Protein AF-A0A7X7NNE5-F1 (afdb_monomer_lite)

Secondary structure (DSSP, 8-state):
-----EEEE--TT--HHHHHHHHTSTTEEEESS--TTSS-S-SEEEE--TT-EE-TTHHHHHHHH--SS--EEEEPP-GGGPPPPEEEEHHHHHHHHHH-TTTS-HHHHTEEEE-TGGGTEE----EEPTTS-EE--

Foldseek 3Di:
DDLQQAEDADEPPDDPVVVVVQVVDPSYHYDPDDDPDDPDPDQKDKDAFPQKDFDPCLVVLLVVPDDPLAAKEWEDQDPPRTGTMMMGRPVLVVVCVVCPVVRDDPNNNNYHYDHCVSSRIDGFDFDQDPVRDTDGD

pLDDT: mean 70.66, std 12.88, range [35.94, 89.25]

Structure (mmCIF, N/CA/C/O backbone):
data_AF-A0A7X7NNE5-F1
#
_entry.id   AF-A0A7X7NNE5-F1
#
loop_
_atom_site.group_PDB
_atom_site.id
_atom_site.type_symbol
_atom_site.label_atom_id
_atom_site.label_alt_id
_atom_site.label_comp_id
_atom_site.label_asym_id
_atom_site.label_entity_id
_atom_site.label_seq_id
_atom_site.pdbx_PDB_ins_code
_atom_site.Cartn_x
_atom_site.Cartn_y
_atom_site.Cartn_z
_atom_site.occupancy
_atom_site.B_iso_or_equiv
_atom_site.auth_seq_id
_atom_site.auth_comp_id
_atom_site.auth_asym_id
_atom_site.auth_atom_id
_atom_site.pdbx_PDB_model_num
ATOM 1 N N . VAL A 1 1 ? 11.385 21.985 3.154 1.00 35.94 1 VAL A N 1
ATOM 2 C CA . VAL A 1 1 ? 12.098 20.711 2.931 1.00 35.94 1 VAL A CA 1
ATOM 3 C C . VAL A 1 1 ? 11.612 19.774 4.012 1.00 35.94 1 VAL A C 1
ATOM 5 O O . VAL A 1 1 ? 11.837 20.067 5.175 1.00 35.94 1 VAL A O 1
ATOM 8 N N . THR A 1 2 ? 10.799 18.784 3.665 1.00 36.53 2 THR A N 1
ATOM 9 C CA . THR A 1 2 ? 10.314 17.783 4.619 1.00 36.53 2 THR A CA 1
ATOM 10 C C . THR A 1 2 ? 11.275 16.604 4.562 1.00 36.53 2 THR A C 1
ATOM 12 O O . THR A 1 2 ? 11.330 15.914 3.546 1.00 36.53 2 THR A O 1
ATOM 15 N N . ASP A 1 3 ? 12.055 16.421 5.629 1.00 42.78 3 ASP A N 1
ATOM 16 C CA . ASP A 1 3 ? 12.887 15.239 5.871 1.00 42.78 3 ASP A CA 1
ATOM 17 C C . ASP A 1 3 ? 11.972 14.038 6.128 1.00 42.78 3 ASP A C 1
ATOM 19 O O . ASP A 1 3 ? 11.655 13.692 7.265 1.00 42.78 3 ASP A O 1
ATOM 23 N N . LEU A 1 4 ? 11.450 13.451 5.053 1.00 50.44 4 LEU A N 1
ATOM 24 C CA . LEU A 1 4 ? 10.665 12.229 5.135 1.00 50.44 4 LEU A CA 1
ATOM 25 C C . LEU A 1 4 ? 11.627 11.041 5.079 1.00 50.44 4 LEU A C 1
ATOM 27 O O . LEU A 1 4 ? 12.089 10.677 4.000 1.00 50.44 4 LEU A O 1
ATOM 31 N N . ALA A 1 5 ? 11.927 10.460 6.240 1.00 54.59 5 ALA A N 1
ATOM 32 C CA . ALA A 1 5 ? 12.576 9.159 6.323 1.00 54.59 5 ALA A CA 1
ATOM 33 C C . ALA A 1 5 ? 11.540 8.061 6.031 1.00 54.59 5 ALA A C 1
ATOM 35 O O . ALA A 1 5 ? 10.451 8.050 6.613 1.00 54.59 5 ALA A O 1
ATOM 36 N N . VAL A 1 6 ? 11.862 7.160 5.106 1.00 60.41 6 VAL A N 1
ATOM 37 C CA . VAL A 1 6 ? 11.011 6.042 4.690 1.00 60.41 6 VAL A CA 1
ATOM 38 C C . VAL A 1 6 ? 11.640 4.754 5.200 1.00 60.41 6 VAL A C 1
ATOM 40 O O . VAL A 1 6 ? 12.733 4.384 4.791 1.00 60.41 6 VAL A O 1
ATOM 43 N N . THR A 1 7 ? 10.951 4.045 6.087 1.00 56.69 7 THR A N 1
ATOM 44 C CA . THR A 1 7 ? 11.412 2.740 6.573 1.00 56.69 7 THR A CA 1
ATOM 45 C C . THR A 1 7 ? 10.742 1.632 5.771 1.00 56.69 7 THR A C 1
ATOM 47 O O . THR A 1 7 ? 9.513 1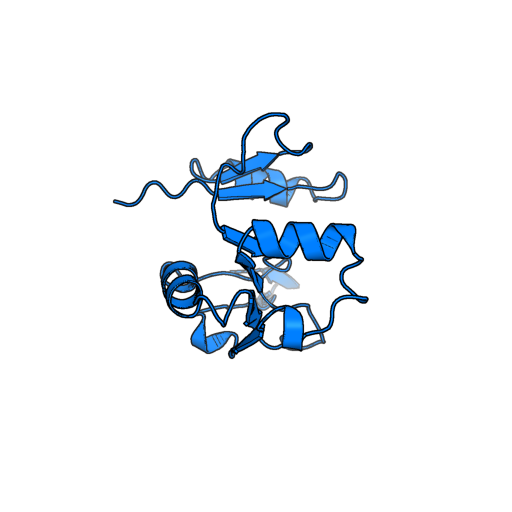.536 5.746 1.00 56.69 7 THR A O 1
ATOM 50 N N . VAL A 1 8 ? 11.539 0.781 5.130 1.00 62.00 8 VAL A N 1
ATOM 51 C CA . VAL A 1 8 ? 11.069 -0.374 4.361 1.00 62.00 8 VAL A CA 1
ATOM 52 C C . VAL A 1 8 ? 11.360 -1.641 5.161 1.00 62.00 8 VAL A C 1
ATOM 54 O O . VAL A 1 8 ? 12.514 -1.995 5.388 1.00 62.00 8 VAL A O 1
ATOM 57 N N . MET A 1 9 ? 10.301 -2.339 5.579 1.00 60.50 9 MET A N 1
ATOM 58 C CA . MET A 1 9 ? 10.417 -3.691 6.132 1.00 60.50 9 MET A CA 1
ATOM 59 C C . MET A 1 9 ? 10.728 -4.653 4.984 1.00 60.50 9 MET A C 1
ATOM 61 O O . MET A 1 9 ? 9.853 -4.938 4.163 1.00 60.50 9 MET A O 1
ATOM 65 N N . ALA A 1 10 ? 11.962 -5.142 4.914 1.00 60.69 10 ALA A N 1
ATOM 66 C CA . ALA A 1 10 ? 12.360 -6.133 3.925 1.00 60.69 10 ALA A CA 1
ATOM 67 C C . ALA A 1 10 ? 12.312 -7.531 4.549 1.00 60.69 10 ALA A C 1
ATOM 69 O O . ALA A 1 10 ? 12.984 -7.791 5.543 1.00 60.69 10 ALA A O 1
ATOM 70 N N . GLY A 1 11 ? 11.520 -8.429 3.958 1.00 59.12 11 GLY A N 1
ATOM 71 C CA . GLY A 1 11 ? 11.636 -9.860 4.240 1.00 59.12 11 GLY A CA 1
ATOM 72 C C . GLY A 1 11 ? 12.923 -10.432 3.641 1.00 59.12 11 GLY A C 1
ATOM 73 O O . GLY A 1 11 ? 13.510 -9.838 2.730 1.00 59.12 11 GLY A O 1
ATOM 74 N N . ASP A 1 12 ? 13.342 -11.606 4.116 1.00 59.28 12 ASP A N 1
ATOM 75 C CA . ASP A 1 12 ? 14.564 -12.271 3.639 1.00 59.28 12 ASP A CA 1
ATOM 76 C C . ASP A 1 12 ? 14.556 -12.534 2.121 1.00 59.28 12 ASP A C 1
ATOM 78 O O . ASP A 1 12 ? 15.608 -12.522 1.484 1.00 59.28 12 ASP A O 1
ATOM 82 N N . ASP A 1 13 ? 13.370 -12.622 1.517 1.00 65.62 13 ASP A N 1
ATOM 83 C CA . ASP A 1 13 ? 13.164 -12.916 0.096 1.00 65.62 13 ASP A CA 1
ATOM 84 C C . ASP A 1 13 ? 13.381 -11.717 -0.852 1.00 65.62 13 ASP A C 1
ATOM 86 O O . ASP A 1 13 ? 13.181 -11.841 -2.063 1.00 65.62 13 ASP A O 1
ATOM 90 N N . LEU A 1 14 ? 13.765 -10.535 -0.348 1.00 65.50 14 LEU A N 1
ATOM 91 C CA . LEU A 1 14 ? 13.967 -9.363 -1.208 1.00 65.50 14 LEU A CA 1
ATOM 92 C C . LEU A 1 14 ? 15.223 -9.533 -2.098 1.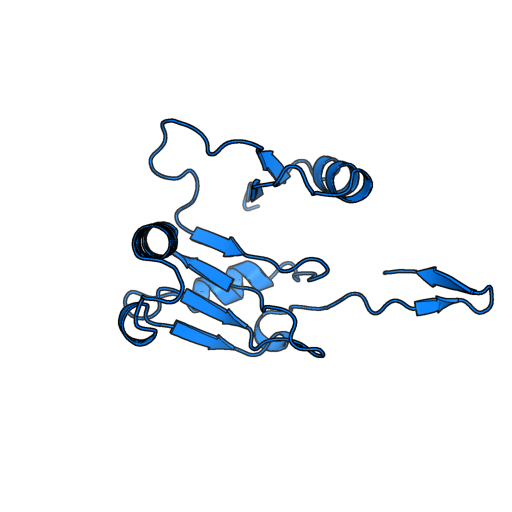00 65.50 14 LEU A C 1
ATOM 94 O O . LEU A 1 14 ? 16.322 -9.672 -1.544 1.00 65.50 14 LEU A O 1
ATOM 98 N N . PRO A 1 15 ? 15.114 -9.455 -3.444 1.00 73.69 15 PRO A N 1
ATOM 99 C CA . PRO A 1 15 ? 16.259 -9.586 -4.347 1.00 73.69 15 PRO A CA 1
ATOM 100 C C . PRO A 1 15 ? 17.362 -8.559 -4.067 1.00 73.69 15 PRO A C 1
ATOM 102 O O . PRO A 1 15 ? 17.073 -7.388 -3.821 1.00 73.69 15 PRO A O 1
ATOM 105 N N . GLN A 1 16 ? 18.630 -8.974 -4.179 1.00 74.38 16 GLN A N 1
ATOM 106 C CA . GLN A 1 16 ? 19.786 -8.124 -3.852 1.00 74.38 16 GLN A CA 1
ATOM 107 C C . GLN A 1 16 ? 19.793 -6.793 -4.619 1.00 74.38 16 GLN A C 1
ATOM 109 O O . GLN A 1 16 ? 19.997 -5.747 -4.017 1.00 74.38 16 GLN A O 1
ATOM 114 N N . TRP A 1 17 ? 19.474 -6.808 -5.917 1.00 74.81 17 TRP A N 1
ATOM 115 C CA . TRP A 1 17 ? 19.446 -5.591 -6.736 1.00 74.81 17 TRP A CA 1
ATOM 116 C C . TRP A 1 17 ? 18.452 -4.538 -6.215 1.00 74.81 17 TRP A C 1
ATOM 118 O O . TRP A 1 17 ? 18.690 -3.341 -6.350 1.00 74.81 17 TRP A O 1
ATOM 128 N N . LEU A 1 18 ? 17.344 -4.974 -5.604 1.00 65.38 18 LEU A N 1
ATOM 129 C CA . LEU A 1 18 ? 16.337 -4.081 -5.038 1.00 65.38 18 LEU A CA 1
ATOM 130 C C . LEU A 1 18 ? 16.806 -3.513 -3.692 1.00 65.38 18 LEU A C 1
ATOM 132 O O . LEU A 1 18 ? 16.533 -2.353 -3.395 1.00 65.38 18 LEU A O 1
ATOM 136 N N . ARG A 1 19 ? 17.563 -4.297 -2.910 1.00 73.06 19 ARG A N 1
ATOM 137 C CA . ARG A 1 19 ? 18.235 -3.812 -1.693 1.00 73.06 19 ARG A CA 1
ATOM 138 C C . ARG A 1 19 ? 19.247 -2.719 -2.035 1.00 73.06 19 ARG A C 1
ATOM 140 O O . ARG A 1 19 ? 19.220 -1.660 -1.417 1.00 73.06 19 ARG A O 1
ATOM 147 N N . ASP A 1 20 ? 20.075 -2.956 -3.053 1.00 76.44 20 ASP A N 1
ATOM 148 C CA . ASP A 1 20 ? 21.106 -2.015 -3.506 1.00 76.44 20 ASP A CA 1
ATOM 149 C C . ASP A 1 20 ? 20.491 -0.712 -4.041 1.00 76.44 20 ASP A C 1
ATOM 151 O O . ASP A 1 20 ? 20.975 0.377 -3.740 1.00 76.44 20 ASP A O 1
ATOM 155 N N . TYR A 1 21 ? 19.390 -0.817 -4.794 1.00 68.88 21 TYR A N 1
ATOM 156 C CA . TYR A 1 21 ? 18.647 0.339 -5.300 1.00 68.88 21 TYR A CA 1
ATOM 157 C C . TYR A 1 21 ? 18.099 1.213 -4.168 1.00 68.88 21 TYR A C 1
ATOM 159 O O . TYR A 1 21 ? 18.250 2.431 -4.193 1.00 68.88 21 TYR A O 1
ATOM 167 N N . VAL A 1 22 ? 17.479 0.594 -3.160 1.00 70.06 22 VAL A N 1
ATOM 168 C CA . VAL A 1 22 ? 16.907 1.322 -2.023 1.00 70.06 22 VAL A CA 1
ATOM 169 C C . VAL A 1 22 ? 18.001 1.946 -1.154 1.00 70.06 22 VAL A C 1
ATOM 171 O O . VAL A 1 22 ? 17.871 3.099 -0.757 1.00 70.06 22 VAL A O 1
ATOM 174 N N . ALA A 1 23 ? 19.102 1.229 -0.913 1.00 72.25 23 ALA A N 1
ATOM 175 C CA . ALA A 1 23 ? 20.238 1.729 -0.138 1.00 72.25 23 ALA A CA 1
ATOM 176 C C . ALA A 1 23 ? 20.945 2.941 -0.781 1.00 72.25 23 ALA A C 1
ATOM 178 O O . ALA A 1 23 ? 21.688 3.649 -0.101 1.00 72.25 23 ALA A O 1
ATOM 179 N N . ALA A 1 24 ? 20.729 3.191 -2.077 1.00 74.25 24 ALA A N 1
ATOM 180 C CA . ALA A 1 24 ? 21.256 4.365 -2.765 1.00 74.25 24 ALA A CA 1
ATOM 181 C C . ALA A 1 24 ? 20.503 5.666 -2.421 1.00 74.25 24 ALA A C 1
ATOM 183 O O . ALA A 1 24 ? 21.049 6.750 -2.640 1.00 74.25 24 ALA A O 1
ATOM 184 N N . ASP A 1 25 ? 19.278 5.587 -1.884 1.00 72.62 25 ASP A N 1
ATOM 185 C CA . ASP A 1 25 ? 18.527 6.758 -1.426 1.00 72.62 25 ASP A CA 1
ATOM 186 C C . ASP A 1 25 ? 18.764 6.984 0.081 1.00 72.62 25 ASP A C 1
ATOM 188 O O . ASP A 1 25 ? 18.324 6.179 0.903 1.00 72.62 25 ASP A O 1
ATOM 192 N N . PRO A 1 26 ? 19.408 8.097 0.488 1.00 63.44 26 PRO A N 1
ATOM 193 C CA . PRO A 1 26 ? 19.735 8.364 1.891 1.00 63.44 26 PRO A CA 1
ATOM 194 C C . PRO A 1 26 ? 18.505 8.578 2.784 1.00 63.44 26 PRO A C 1
ATOM 196 O O . PRO A 1 26 ? 18.641 8.686 4.001 1.00 63.44 26 PRO A O 1
ATOM 199 N N . ARG A 1 27 ? 17.308 8.694 2.199 1.00 63.72 27 ARG A N 1
ATOM 200 C CA . ARG A 1 27 ? 16.047 8.831 2.931 1.00 63.72 27 ARG A CA 1
ATOM 201 C C . ARG A 1 27 ? 15.414 7.488 3.263 1.00 63.72 27 ARG A C 1
ATOM 203 O O . ARG A 1 27 ? 14.455 7.479 4.034 1.00 63.72 27 ARG A O 1
ATOM 210 N N . VAL A 1 28 ? 15.887 6.388 2.675 1.00 62.69 28 VAL A N 1
ATOM 211 C CA . VAL A 1 28 ? 15.254 5.077 2.816 1.00 62.69 28 VAL A CA 1
ATOM 212 C C . VAL A 1 28 ? 16.117 4.141 3.653 1.00 62.69 28 VAL A C 1
ATOM 214 O O . VAL A 1 28 ? 17.275 3.884 3.341 1.00 62.69 28 VAL A O 1
ATOM 217 N N . GLU A 1 29 ? 15.534 3.601 4.719 1.00 68.19 29 GLU A N 1
ATOM 218 C CA . GLU A 1 29 ? 16.185 2.636 5.604 1.00 68.19 29 GLU A CA 1
ATOM 219 C C . GLU A 1 29 ? 15.525 1.262 5.454 1.00 68.19 29 GLU A C 1
ATOM 221 O O . GLU A 1 29 ? 14.314 1.116 5.643 1.00 68.19 29 GLU A O 1
ATOM 226 N N . LEU A 1 30 ? 16.324 0.246 5.117 1.00 69.00 30 LEU A N 1
ATOM 227 C CA . LEU A 1 30 ? 15.888 -1.150 5.095 1.00 69.00 30 LEU A CA 1
ATOM 228 C C . LEU A 1 30 ? 16.076 -1.763 6.479 1.00 69.00 30 LEU A C 1
ATOM 230 O O . LEU A 1 30 ? 17.195 -1.832 6.983 1.00 69.00 30 LEU A O 1
ATOM 234 N N . VAL A 1 31 ? 14.991 -2.264 7.060 1.00 68.25 31 VAL A N 1
ATOM 235 C CA . VAL A 1 31 ? 15.014 -2.954 8.354 1.00 68.25 31 VAL A CA 1
ATOM 236 C C . VAL A 1 31 ? 14.535 -4.396 8.187 1.00 68.25 31 VAL A C 1
ATOM 238 O O . VAL A 1 31 ? 13.548 -4.663 7.497 1.00 68.25 31 VAL A O 1
ATOM 241 N N . THR A 1 32 ? 15.259 -5.332 8.802 1.00 61.81 32 THR A N 1
ATOM 242 C CA . THR A 1 32 ? 14.951 -6.776 8.796 1.00 61.81 32 THR A CA 1
ATOM 243 C C . THR A 1 32 ? 14.098 -7.186 9.991 1.00 61.81 32 THR A C 1
ATOM 245 O O . THR A 1 32 ? 13.310 -8.123 9.916 1.00 61.81 32 THR A O 1
ATOM 248 N N . GLU A 1 33 ? 14.206 -6.445 11.091 1.00 58.25 33 GLU A N 1
ATOM 249 C CA . GLU A 1 33 ? 13.394 -6.622 12.285 1.00 58.25 33 GLU A CA 1
ATOM 250 C C . GLU A 1 33 ? 12.686 -5.314 12.617 1.00 58.25 33 GLU A C 1
ATOM 252 O O . GLU A 1 33 ? 13.215 -4.218 12.420 1.00 58.25 33 GLU A O 1
ATOM 257 N N . ARG A 1 34 ? 11.461 -5.423 13.136 1.00 57.06 34 ARG A N 1
ATOM 258 C CA . ARG A 1 34 ? 10.730 -4.250 13.611 1.00 57.06 34 ARG A CA 1
ATOM 259 C C . ARG A 1 34 ? 11.543 -3.597 14.738 1.00 57.06 34 ARG A C 1
ATOM 261 O O . ARG A 1 34 ? 11.869 -4.305 15.691 1.00 57.06 34 ARG A O 1
ATOM 268 N N . PRO A 1 35 ? 11.789 -2.272 14.709 1.00 55.47 35 PRO A N 1
ATOM 269 C CA . PRO A 1 35 ? 12.509 -1.596 15.781 1.00 55.47 35 PRO A CA 1
ATOM 270 C C . PRO A 1 35 ? 11.855 -1.880 17.139 1.00 55.47 35 PRO A C 1
ATOM 272 O O . PRO A 1 35 ? 10.697 -1.523 17.379 1.00 55.47 35 PRO A O 1
ATOM 275 N N . ALA A 1 36 ? 12.583 -2.560 18.023 1.00 48.03 36 ALA A N 1
ATOM 276 C CA . ALA A 1 36 ? 12.114 -2.860 19.365 1.00 48.03 36 ALA A CA 1
ATOM 277 C C . ALA A 1 36 ? 12.253 -1.602 20.235 1.00 48.03 36 ALA A C 1
ATOM 279 O O . ALA A 1 36 ? 13.361 -1.181 20.553 1.00 48.03 36 ALA A O 1
ATOM 280 N N . GLY A 1 37 ? 11.127 -0.999 20.631 1.00 48.47 37 GLY A N 1
ATOM 281 C CA . GLY A 1 37 ? 11.115 -0.009 21.715 1.00 48.47 37 GLY A CA 1
ATOM 282 C C . GLY A 1 37 ? 10.779 1.444 21.373 1.00 48.47 37 GLY A C 1
ATOM 283 O O . GLY A 1 37 ? 11.029 2.305 22.211 1.00 48.47 37 GLY A O 1
ATOM 284 N N . SER A 1 38 ? 10.149 1.761 20.240 1.00 42.56 38 SER A N 1
ATOM 285 C CA . SER A 1 38 ? 9.504 3.073 20.082 1.00 42.56 38 SER A CA 1
ATOM 286 C C . SER A 1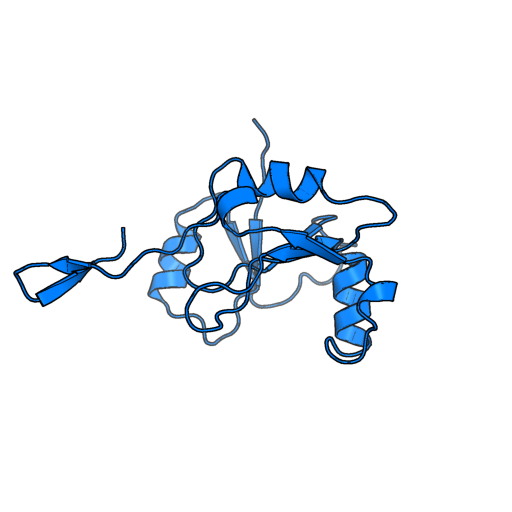 38 ? 8.021 2.901 19.779 1.00 42.56 38 SER A C 1
ATOM 288 O O . SER A 1 38 ? 7.616 2.049 18.986 1.00 42.56 38 SER A O 1
ATOM 290 N N . GLY A 1 39 ? 7.179 3.688 20.448 1.00 50.84 39 GLY A N 1
ATOM 291 C CA . GLY A 1 39 ? 5.841 3.950 19.944 1.00 50.84 39 GLY A CA 1
ATOM 292 C C . GLY A 1 39 ? 5.998 4.570 18.561 1.00 50.84 39 GLY A C 1
ATOM 293 O O . GLY A 1 39 ? 6.282 5.752 18.476 1.00 50.84 39 GLY A O 1
ATOM 294 N N . PHE A 1 40 ? 5.900 3.719 17.538 1.00 50.16 40 PHE A N 1
ATOM 295 C CA . PHE A 1 40 ? 5.917 3.952 16.093 1.00 50.16 40 PHE A CA 1
ATOM 296 C C . PHE A 1 40 ? 6.715 5.179 15.607 1.00 50.16 40 PHE A C 1
ATOM 298 O O . PHE A 1 40 ? 6.240 6.302 15.762 1.00 50.16 40 PHE A O 1
ATOM 305 N N . PRO A 1 41 ? 7.845 5.001 14.891 1.00 58.53 41 PRO A N 1
ATOM 306 C CA . PRO A 1 41 ? 8.604 6.134 14.352 1.00 58.53 41 PRO A CA 1
ATOM 307 C C . PRO A 1 41 ? 7.808 6.975 13.331 1.00 58.53 41 PRO A C 1
ATOM 309 O O . PRO A 1 41 ? 8.173 8.118 13.078 1.00 58.53 41 PRO A O 1
ATOM 312 N N . SER A 1 42 ? 6.691 6.458 12.792 1.00 62.53 42 SER A N 1
ATOM 313 C CA . SER A 1 42 ? 5.771 7.201 11.922 1.00 62.53 42 SER A CA 1
ATOM 314 C C . SER A 1 42 ? 4.290 6.936 12.264 1.00 62.53 42 SER A C 1
ATOM 316 O O . SER A 1 42 ? 3.884 5.774 12.410 1.00 62.53 42 SER A O 1
ATOM 318 N N . PRO A 1 43 ? 3.436 7.982 12.333 1.00 74.44 43 PRO A N 1
ATOM 319 C CA . PRO A 1 43 ? 1.990 7.840 12.541 1.00 74.44 43 PRO A CA 1
ATOM 320 C C . PRO A 1 43 ? 1.268 7.136 11.378 1.00 74.44 43 PRO A C 1
ATOM 322 O O . PRO A 1 43 ? 0.134 6.669 11.551 1.00 74.44 43 PRO A O 1
ATOM 325 N N . PHE A 1 44 ? 1.923 7.036 10.218 1.00 80.56 44 PHE A N 1
ATOM 326 C CA . PHE A 1 44 ? 1.385 6.424 9.007 1.00 80.56 44 PHE A CA 1
ATOM 327 C C . PHE A 1 44 ? 2.318 5.343 8.458 1.00 80.56 44 PHE A C 1
ATOM 329 O O . PHE A 1 44 ? 3.540 5.465 8.529 1.00 80.56 44 PHE A O 1
ATOM 336 N N . THR A 1 45 ? 1.728 4.297 7.887 1.00 82.25 45 THR A N 1
ATOM 337 C CA . THR A 1 45 ? 2.432 3.208 7.203 1.00 82.25 45 THR A CA 1
ATOM 338 C C . THR A 1 45 ? 1.926 3.117 5.775 1.00 82.25 45 THR A C 1
ATOM 340 O O . THR A 1 45 ? 0.716 3.136 5.559 1.00 82.25 45 THR A O 1
ATOM 343 N N . VAL A 1 46 ? 2.834 3.004 4.809 1.00 82.44 46 VAL A N 1
ATOM 344 C CA . VAL A 1 46 ? 2.481 2.838 3.397 1.00 82.44 46 VAL A CA 1
ATOM 345 C C . VAL A 1 46 ? 2.938 1.465 2.931 1.00 82.44 46 VAL A C 1
ATOM 347 O O . VAL A 1 46 ? 4.100 1.107 3.100 1.00 82.44 46 VAL A O 1
ATOM 350 N N . VAL A 1 47 ? 2.019 0.700 2.354 1.00 82.19 47 VAL A N 1
ATOM 351 C CA . VAL A 1 47 ? 2.287 -0.572 1.690 1.00 82.19 47 VAL A CA 1
ATOM 352 C C . VAL A 1 47 ? 2.329 -0.291 0.197 1.00 82.19 47 VAL A C 1
ATOM 354 O O . VAL A 1 47 ? 1.326 0.107 -0.389 1.00 82.19 47 VAL A O 1
ATOM 357 N N . VAL A 1 48 ? 3.498 -0.467 -0.411 1.00 79.75 48 VAL A N 1
ATOM 358 C CA . VAL A 1 48 ? 3.706 -0.252 -1.846 1.00 79.75 48 VAL 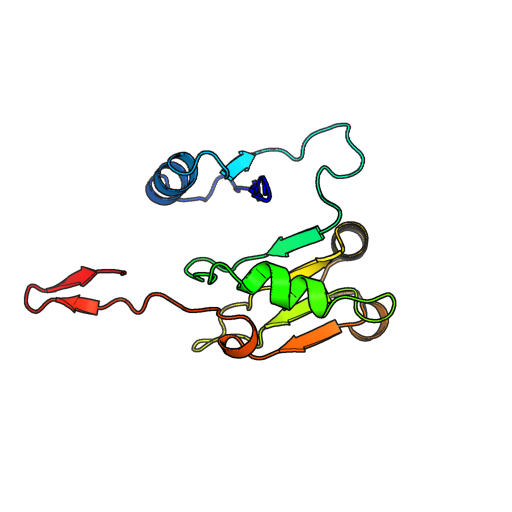A CA 1
ATOM 359 C C . VAL A 1 48 ? 3.932 -1.618 -2.494 1.00 79.75 48 VAL A C 1
ATOM 361 O O . VAL A 1 48 ? 4.828 -2.344 -2.056 1.00 79.75 48 VAL A O 1
ATOM 364 N N . PRO A 1 49 ? 3.128 -2.016 -3.494 1.00 74.88 49 PRO A N 1
ATOM 365 C CA . PRO A 1 49 ? 3.348 -3.270 -4.194 1.00 74.88 49 PRO A CA 1
ATOM 366 C C . PRO A 1 49 ? 4.665 -3.201 -4.986 1.00 74.88 49 PRO A C 1
ATOM 368 O O . PRO A 1 49 ? 5.029 -2.129 -5.480 1.00 74.88 49 PRO A O 1
ATOM 371 N N . PRO A 1 50 ? 5.385 -4.326 -5.144 1.00 71.44 50 PRO A N 1
ATOM 372 C CA . PRO A 1 50 ? 6.594 -4.360 -5.955 1.00 71.44 50 PRO A CA 1
ATOM 373 C C . PRO A 1 50 ? 6.335 -3.820 -7.361 1.00 71.44 50 PRO A C 1
ATOM 375 O O . PRO A 1 50 ? 5.376 -4.217 -8.020 1.00 71.44 50 PRO A O 1
ATOM 378 N N . GLY A 1 51 ? 7.202 -2.917 -7.810 1.00 70.75 51 GLY A N 1
ATOM 379 C CA . GLY A 1 51 ? 7.067 -2.256 -9.101 1.00 70.75 51 GLY A CA 1
ATOM 380 C C . GLY A 1 51 ? 6.219 -0.985 -9.079 1.00 70.75 51 GLY A C 1
ATOM 381 O O . GLY A 1 51 ? 6.358 -0.207 -10.002 1.00 70.75 51 GLY A O 1
ATOM 382 N N . ALA A 1 52 ? 5.416 -0.672 -8.061 1.00 76.38 52 ALA A N 1
ATOM 383 C CA . ALA A 1 52 ? 4.735 0.625 -8.057 1.00 76.38 52 ALA A CA 1
ATOM 384 C C . ALA A 1 52 ? 5.720 1.787 -7.844 1.00 76.38 52 ALA A C 1
ATOM 386 O O . ALA A 1 52 ? 6.538 1.783 -6.923 1.00 76.38 52 ALA A O 1
ATOM 387 N N . VAL A 1 53 ? 5.589 2.812 -8.682 1.00 79.06 53 VAL A N 1
ATOM 388 C CA . VAL A 1 53 ? 6.313 4.081 -8.608 1.00 79.06 53 VAL A CA 1
ATOM 389 C C . VAL A 1 53 ? 5.338 5.163 -8.158 1.00 79.06 53 VAL A C 1
ATOM 391 O O . VAL A 1 53 ? 4.278 5.352 -8.759 1.00 79.06 53 VAL A O 1
ATOM 394 N N . LEU A 1 54 ? 5.700 5.864 -7.085 1.00 78.19 54 LEU A N 1
ATOM 395 C CA . LEU A 1 54 ? 4.930 6.968 -6.520 1.00 78.19 54 LEU A CA 1
ATOM 396 C C . LEU A 1 54 ? 5.507 8.304 -6.995 1.00 78.19 54 LEU A C 1
ATOM 398 O O . LEU A 1 54 ? 6.706 8.550 -6.861 1.00 78.19 54 LEU A O 1
ATOM 402 N N . GLU A 1 55 ? 4.655 9.188 -7.503 1.00 80.62 55 GLU A N 1
ATOM 403 C CA . GLU A 1 55 ? 5.016 10.584 -7.734 1.00 80.62 55 GLU A CA 1
ATOM 404 C C . GLU A 1 55 ? 5.367 11.306 -6.414 1.00 80.62 55 GLU A C 1
ATOM 406 O O . GLU A 1 55 ? 4.885 10.938 -5.336 1.00 80.62 55 GLU A O 1
ATOM 411 N N . PRO A 1 56 ? 6.146 12.406 -6.462 1.00 73.69 56 PRO A N 1
ATOM 412 C CA . PRO A 1 56 ? 6.517 13.163 -5.262 1.00 73.69 56 PRO A CA 1
ATOM 413 C C . PRO A 1 56 ? 5.324 13.637 -4.414 1.00 73.69 56 PRO A C 1
ATOM 415 O O . PRO A 1 56 ? 5.455 13.836 -3.207 1.00 73.69 56 PRO A O 1
ATOM 418 N N . THR A 1 57 ? 4.155 13.822 -5.034 1.00 76.69 57 THR A N 1
ATOM 419 C CA . THR A 1 57 ? 2.915 14.266 -4.381 1.00 76.69 57 THR A CA 1
ATOM 420 C C . THR A 1 57 ? 1.984 13.126 -3.975 1.00 76.69 57 THR A C 1
ATOM 422 O O . THR A 1 57 ? 0.972 13.379 -3.326 1.00 76.69 57 THR A O 1
ATOM 425 N N . SER A 1 58 ? 2.292 11.873 -4.315 1.00 80.50 58 SER A N 1
ATOM 426 C CA . SER A 1 58 ? 1.424 10.724 -4.025 1.00 80.50 58 SER A CA 1
ATOM 427 C C . SER A 1 58 ? 1.127 10.586 -2.536 1.00 80.50 58 SER A C 1
ATOM 429 O O . SER A 1 58 ? -0.024 10.423 -2.131 1.00 80.50 58 SER A O 1
ATOM 431 N N . LEU A 1 59 ? 2.165 10.708 -1.704 1.00 80.12 59 LEU A N 1
ATOM 432 C CA . LEU A 1 59 ? 2.038 10.564 -0.257 1.00 80.12 59 LEU A CA 1
ATOM 433 C C . LEU A 1 59 ? 1.256 11.717 0.370 1.00 80.12 59 LEU A C 1
ATOM 435 O O . LEU A 1 59 ? 0.387 11.471 1.199 1.00 80.12 59 LEU A O 1
ATOM 439 N N . SER A 1 60 ? 1.512 12.966 -0.026 1.00 79.31 60 SER A N 1
ATOM 440 C CA . SER A 1 60 ? 0.773 14.115 0.511 1.00 79.31 60 SER A CA 1
ATOM 441 C C . SER A 1 60 ? -0.701 14.081 0.107 1.00 79.31 60 SER A C 1
ATOM 443 O O . SER A 1 60 ? -1.562 14.311 0.956 1.00 79.31 60 SER A O 1
ATOM 445 N N . THR A 1 61 ? -1.002 13.711 -1.141 1.00 82.19 61 THR A N 1
ATOM 446 C CA . THR A 1 61 ? -2.376 13.484 -1.608 1.00 82.19 61 THR A CA 1
ATOM 447 C C . THR A 1 61 ? -3.055 12.381 -0.800 1.00 82.19 61 THR A C 1
ATOM 449 O O . THR A 1 61 ? -4.155 12.576 -0.290 1.00 82.19 61 THR A O 1
ATOM 452 N N . GLY A 1 62 ? -2.388 11.240 -0.620 1.00 83.81 62 GLY A N 1
ATOM 453 C CA . GLY A 1 62 ? -2.940 10.111 0.122 1.00 83.81 62 GLY A CA 1
ATOM 454 C C . GLY A 1 62 ? -3.149 10.379 1.608 1.00 83.81 62 GLY A C 1
ATOM 455 O O . GLY A 1 62 ? -4.184 10.015 2.162 1.00 83.81 62 GLY A O 1
ATOM 456 N N . LEU A 1 63 ? -2.221 11.086 2.252 1.00 84.94 63 LEU A N 1
ATOM 457 C CA . LEU A 1 63 ? -2.380 11.528 3.637 1.00 84.94 63 LEU A CA 1
ATOM 458 C C . LEU A 1 63 ? -3.532 12.530 3.788 1.00 84.94 63 LEU A C 1
ATOM 460 O O . LEU A 1 63 ? -4.233 12.486 4.796 1.00 84.94 63 LEU A O 1
ATOM 464 N N . GLY A 1 64 ? -3.770 13.382 2.787 1.00 84.44 64 GLY A N 1
ATOM 465 C CA . GLY A 1 64 ? -4.902 14.313 2.763 1.00 84.44 64 GLY A CA 1
ATOM 466 C C . GLY A 1 64 ? -6.276 13.635 2.702 1.00 84.44 64 GLY A C 1
ATOM 467 O O . GLY A 1 64 ? -7.275 14.247 3.074 1.00 84.44 64 GLY A O 1
ATOM 468 N N . LEU A 1 65 ? -6.333 12.371 2.274 1.00 85.88 65 LEU A N 1
ATOM 469 C CA . LEU A 1 65 ? -7.562 11.573 2.236 1.00 85.88 65 LEU A CA 1
ATOM 470 C C . LEU A 1 65 ? -7.860 10.871 3.572 1.00 85.88 65 LEU A C 1
ATOM 472 O O . LEU A 1 65 ? -8.991 10.438 3.802 1.00 85.88 65 LEU A O 1
ATOM 476 N N . LEU A 1 66 ? -6.875 10.766 4.471 1.00 85.69 66 LEU A N 1
ATOM 477 C CA . LEU A 1 66 ? -7.079 10.192 5.799 1.00 85.69 66 LEU A CA 1
ATOM 478 C C . LEU A 1 66 ? -7.855 11.154 6.706 1.00 85.69 66 LEU A C 1
ATOM 480 O O . LEU A 1 66 ? -7.631 12.361 6.734 1.00 85.69 66 LEU A O 1
ATOM 484 N N . SER A 1 67 ? -8.735 10.599 7.535 1.00 85.69 67 SER A N 1
ATOM 485 C CA . SER A 1 67 ? -9.514 11.344 8.529 1.00 85.69 67 SER A CA 1
ATOM 486 C C . SER A 1 67 ? -9.824 10.472 9.751 1.00 85.69 67 SER A C 1
ATOM 488 O O . SER A 1 67 ? -9.393 9.324 9.846 1.00 85.69 67 SER A O 1
ATOM 490 N N . GLU A 1 68 ? -10.584 10.978 10.727 1.00 80.44 68 GLU A N 1
ATOM 491 C CA . GLU A 1 68 ? -11.035 10.132 11.847 1.00 80.44 68 GLU A CA 1
ATOM 492 C C . GLU A 1 68 ? -11.931 8.969 11.399 1.00 80.44 68 GLU A C 1
ATOM 494 O O . GLU A 1 68 ? -11.928 7.905 12.028 1.00 80.44 68 GLU A O 1
ATOM 499 N N . ARG A 1 69 ? -12.646 9.159 10.285 1.00 83.94 69 ARG A N 1
ATOM 500 C CA . ARG A 1 69 ? -13.511 8.148 9.669 1.00 83.94 69 ARG A CA 1
ATOM 501 C C . ARG A 1 69 ? -12.784 7.310 8.623 1.00 83.94 69 ARG A C 1
ATOM 503 O O . ARG A 1 69 ? -13.150 6.161 8.449 1.00 83.94 69 ARG A O 1
ATOM 510 N N . VAL A 1 70 ? -11.761 7.867 7.971 1.00 84.94 70 VAL A N 1
ATOM 511 C CA . VAL A 1 70 ? -10.964 7.184 6.944 1.00 84.94 70 VAL A CA 1
ATOM 512 C C . VAL A 1 70 ? -9.595 6.835 7.509 1.00 84.94 70 VAL A C 1
ATOM 514 O O . VAL A 1 70 ? -8.724 7.699 7.626 1.00 84.94 70 VAL A O 1
ATOM 517 N N . ARG A 1 71 ? -9.394 5.576 7.901 1.00 85.44 71 ARG A N 1
ATOM 518 C CA . ARG A 1 71 ? -8.147 5.133 8.555 1.00 85.44 71 ARG A CA 1
ATOM 519 C C . ARG A 1 71 ? -7.222 4.376 7.611 1.00 85.44 71 ARG A C 1
ATOM 521 O O . ARG A 1 71 ? -6.073 4.132 7.992 1.00 85.44 71 ARG A O 1
ATOM 528 N N . VAL A 1 72 ? -7.729 4.030 6.429 1.00 87.31 72 VAL A N 1
ATOM 529 C CA . VAL A 1 72 ? -7.012 3.341 5.360 1.00 87.31 72 VAL A CA 1
ATOM 530 C C . VAL A 1 72 ? -7.425 3.947 4.024 1.00 87.31 72 VAL A C 1
ATOM 532 O O . VAL A 1 72 ? -8.616 4.074 3.745 1.00 87.31 72 VAL A O 1
ATOM 535 N N . VAL A 1 73 ? -6.450 4.299 3.193 1.00 87.31 73 VAL A N 1
ATOM 536 C CA . VAL A 1 73 ? -6.660 4.648 1.784 1.00 87.31 73 VAL A CA 1
ATOM 537 C C . VAL A 1 73 ? -6.050 3.536 0.948 1.00 87.31 73 VAL A C 1
ATOM 539 O O . VAL A 1 73 ? -4.884 3.207 1.143 1.00 87.31 73 VAL A O 1
ATOM 542 N N . ARG A 1 74 ? -6.816 2.953 0.031 1.00 88.81 74 ARG A N 1
ATOM 543 C CA . ARG A 1 74 ? -6.345 1.895 -0.868 1.00 88.81 74 ARG A CA 1
ATOM 544 C C . ARG A 1 74 ? -6.487 2.345 -2.310 1.00 88.81 74 ARG A C 1
ATOM 546 O O . ARG A 1 74 ? -7.508 2.932 -2.679 1.00 88.81 74 ARG A O 1
ATOM 553 N N . THR A 1 75 ? -5.499 2.047 -3.146 1.00 86.44 75 THR A N 1
ATOM 554 C CA . THR A 1 75 ? -5.737 2.074 -4.586 1.00 86.44 75 THR A CA 1
ATOM 555 C C . THR A 1 75 ? -6.508 0.830 -4.993 1.00 86.44 75 THR A C 1
ATOM 557 O O . THR A 1 75 ? -6.306 -0.259 -4.453 1.00 86.44 75 THR A O 1
ATOM 560 N N . LEU A 1 76 ? -7.380 0.984 -5.985 1.00 79.88 76 LEU A N 1
ATOM 561 C CA . LEU A 1 76 ? -7.924 -0.160 -6.706 1.00 79.88 76 LEU A CA 1
ATOM 562 C C . LEU A 1 76 ? -6.763 -1.013 -7.256 1.00 79.88 76 LEU A C 1
ATOM 564 O O . LEU A 1 76 ? -5.752 -0.441 -7.674 1.00 79.88 76 LEU A O 1
ATOM 568 N N . PRO A 1 77 ? -6.882 -2.353 -7.244 1.00 67.44 77 PRO A N 1
ATOM 569 C CA . PRO A 1 77 ? -5.855 -3.228 -7.793 1.00 67.44 77 PRO A CA 1
ATOM 570 C C . PRO A 1 77 ? -5.614 -2.900 -9.270 1.00 67.44 77 PRO A C 1
ATOM 572 O O . PRO A 1 77 ? -6.561 -2.726 -10.043 1.00 67.44 77 PRO A O 1
ATOM 575 N N . GLY A 1 78 ? -4.338 -2.796 -9.639 1.00 61.81 78 GLY A N 1
ATOM 576 C CA . GLY A 1 78 ? -3.910 -2.510 -11.001 1.00 61.81 78 GLY A CA 1
ATOM 577 C C . GLY A 1 78 ? -4.193 -3.663 -11.971 1.00 61.81 78 GLY A C 1
ATOM 578 O O . GLY A 1 78 ? -4.751 -4.713 -11.627 1.00 61.81 78 GLY A O 1
ATOM 579 N N . TRP A 1 79 ? -3.784 -3.473 -13.225 1.00 50.50 79 TRP A N 1
ATOM 580 C CA . TRP A 1 79 ? -3.902 -4.497 -14.266 1.00 50.50 79 TRP A CA 1
ATOM 581 C C . TRP A 1 79 ? -3.203 -5.800 -13.819 1.00 50.50 79 TRP A C 1
ATOM 583 O O . TRP A 1 79 ? -2.128 -5.751 -13.231 1.00 50.50 79 TRP A O 1
ATOM 593 N N . ALA A 1 80 ? -3.822 -6.957 -14.082 1.00 52.44 80 ALA A N 1
ATOM 594 C CA . ALA A 1 80 ? -3.384 -8.298 -13.651 1.00 52.44 80 ALA A CA 1
ATOM 595 C C . ALA A 1 80 ? -3.585 -8.674 -12.163 1.00 52.44 80 ALA A C 1
ATOM 597 O O . ALA A 1 80 ? -3.024 -9.667 -11.704 1.00 52.44 80 ALA A O 1
ATOM 598 N N . GLY A 1 81 ? -4.422 -7.948 -11.411 1.00 56.22 81 GLY A N 1
ATOM 599 C CA . GLY A 1 81 ? -4.786 -8.346 -10.040 1.00 56.22 81 GLY A CA 1
ATOM 600 C C . GLY A 1 81 ? -3.675 -8.119 -9.012 1.00 56.22 81 GLY A C 1
ATOM 601 O O . GLY A 1 81 ? -3.728 -8.667 -7.910 1.00 56.22 81 GLY A O 1
ATOM 602 N N . ALA A 1 82 ? -2.672 -7.309 -9.366 1.00 59.75 82 ALA A N 1
ATOM 603 C CA . ALA A 1 82 ? -1.653 -6.852 -8.436 1.00 59.75 82 ALA A CA 1
ATOM 604 C C . ALA A 1 82 ? -2.303 -6.062 -7.289 1.00 59.75 82 ALA A C 1
ATOM 606 O O . ALA A 1 82 ? -3.237 -5.282 -7.502 1.00 59.75 82 ALA A O 1
ATOM 607 N N . ARG A 1 83 ? -1.813 -6.274 -6.061 1.00 67.06 83 ARG A N 1
ATOM 608 C CA . ARG A 1 83 ? -2.266 -5.510 -4.890 1.00 67.06 83 ARG A CA 1
ATOM 609 C C . ARG A 1 83 ? -2.000 -4.024 -5.125 1.00 67.06 83 ARG A C 1
ATOM 611 O O . ARG A 1 83 ? -0.961 -3.678 -5.674 1.00 67.06 83 ARG A O 1
ATOM 618 N N . GLY A 1 84 ? -2.940 -3.175 -4.725 1.00 77.06 84 GLY A N 1
ATOM 619 C CA . GLY A 1 84 ? -2.789 -1.726 -4.798 1.00 77.06 84 GLY A CA 1
ATOM 620 C C . GLY A 1 84 ? -1.835 -1.172 -3.736 1.00 77.06 84 GLY A C 1
ATOM 621 O O . GLY A 1 84 ? -1.427 -1.880 -2.816 1.00 77.06 84 GLY A O 1
ATOM 622 N N . VAL A 1 85 ? -1.502 0.112 -3.857 1.00 83.88 85 VAL A N 1
ATOM 623 C CA . VAL A 1 85 ? -0.854 0.885 -2.794 1.00 83.88 85 VAL A CA 1
ATOM 624 C C . VAL A 1 85 ? -1.858 1.106 -1.671 1.00 83.88 85 VAL A C 1
ATOM 626 O O . VAL A 1 85 ? -3.014 1.456 -1.916 1.00 83.88 85 VAL A O 1
ATOM 629 N N . GLU A 1 86 ? -1.414 0.955 -0.431 1.00 87.94 86 GLU A N 1
ATOM 630 C CA . GLU A 1 86 ? -2.247 1.181 0.743 1.00 87.94 86 GLU A CA 1
ATOM 631 C C . GLU A 1 86 ? -1.568 2.153 1.702 1.00 87.94 86 GLU A C 1
ATOM 633 O O . GLU A 1 86 ? -0.387 2.023 2.009 1.00 87.94 86 GLU A O 1
ATOM 638 N N . ILE A 1 87 ? -2.317 3.120 2.215 1.00 88.44 87 ILE A N 1
ATOM 639 C CA . ILE A 1 87 ? -1.848 4.102 3.189 1.00 88.44 87 ILE A CA 1
ATOM 640 C C . ILE A 1 87 ? -2.685 3.930 4.448 1.00 88.44 87 ILE A C 1
ATOM 642 O O . ILE A 1 87 ? -3.890 4.177 4.463 1.00 88.44 87 ILE A O 1
ATOM 646 N N . TRP A 1 88 ? -2.029 3.519 5.522 1.00 86.94 88 TRP A N 1
ATOM 647 C CA . TRP A 1 88 ? -2.637 3.173 6.793 1.00 86.94 88 TRP A CA 1
ATOM 648 C C . TRP A 1 88 ? -2.256 4.185 7.865 1.00 86.94 88 TRP A C 1
ATOM 650 O O . TRP A 1 88 ? -1.107 4.614 7.965 1.00 86.94 88 TRP A O 1
ATOM 660 N N . ARG A 1 89 ? -3.182 4.466 8.784 1.00 85.62 89 ARG A N 1
ATOM 661 C CA . ARG A 1 89 ? -2.779 4.866 10.140 1.00 85.62 89 ARG A CA 1
ATOM 662 C C . ARG A 1 89 ? -2.080 3.670 10.786 1.00 85.62 89 ARG A C 1
ATOM 664 O O . ARG A 1 89 ? -2.687 2.604 10.888 1.00 85.62 89 ARG A O 1
ATOM 671 N N . THR A 1 90 ? -0.851 3.837 11.273 1.00 80.38 90 THR A N 1
ATOM 672 C CA . THR A 1 90 ? -0.027 2.712 11.757 1.00 80.38 90 THR A CA 1
ATOM 673 C C . THR A 1 90 ? -0.740 1.898 12.847 1.00 80.38 90 THR A C 1
ATOM 675 O O . THR A 1 90 ? -0.790 0.673 12.788 1.00 80.38 90 THR A O 1
ATOM 678 N N . ARG A 1 91 ? -1.434 2.569 13.781 1.00 79.75 91 ARG A N 1
ATOM 679 C CA . ARG A 1 91 ? -2.260 1.913 14.819 1.00 79.75 91 ARG A CA 1
ATOM 680 C C . ARG A 1 91 ? -3.362 1.000 14.263 1.00 79.75 91 ARG A C 1
ATOM 682 O O . ARG A 1 91 ? -3.756 0.044 14.924 1.00 79.75 91 ARG A O 1
ATOM 689 N N . THR A 1 92 ? -3.909 1.342 13.099 1.00 82.88 92 THR A N 1
ATOM 690 C CA . THR A 1 92 ? -4.992 0.599 12.449 1.00 82.88 92 THR A CA 1
ATOM 691 C C . THR A 1 92 ? -4.436 -0.658 11.806 1.00 82.88 92 THR A C 1
ATOM 693 O O . THR A 1 92 ? -4.978 -1.733 12.045 1.00 82.88 92 THR A O 1
ATOM 696 N N . LEU A 1 93 ? -3.322 -0.533 11.075 1.00 81.81 93 LEU A N 1
ATOM 697 C CA . LEU A 1 93 ? -2.636 -1.672 10.466 1.00 81.81 93 LEU A CA 1
ATOM 698 C C . LEU A 1 93 ? -2.247 -2.712 11.521 1.00 81.81 93 LEU A C 1
ATOM 700 O O . LEU A 1 93 ? -2.505 -3.893 11.347 1.00 81.81 93 LEU A O 1
ATOM 704 N N . GLU A 1 94 ? -1.723 -2.277 12.664 1.00 77.62 94 GLU A N 1
ATOM 705 C CA . GLU A 1 94 ? -1.370 -3.174 13.769 1.00 77.62 94 GLU A CA 1
ATOM 706 C C . GLU A 1 94 ? -2.547 -3.953 14.334 1.00 77.62 94 GLU A C 1
ATOM 708 O O . GLU A 1 94 ? -2.450 -5.153 14.591 1.00 77.62 94 GLU A O 1
ATOM 713 N N . ARG A 1 95 ? -3.668 -3.265 14.557 1.00 79.38 95 ARG A N 1
ATOM 714 C CA . ARG A 1 95 ? -4.888 -3.918 15.028 1.00 79.38 95 ARG A CA 1
ATOM 715 C C . ARG A 1 95 ? -5.374 -4.934 14.003 1.00 79.38 95 ARG A C 1
ATOM 717 O O . ARG A 1 95 ? -5.749 -6.030 14.400 1.00 79.38 95 ARG A O 1
ATOM 724 N N . ALA A 1 96 ? -5.300 -4.591 12.718 1.00 80.12 96 ALA A N 1
ATOM 725 C CA . ALA A 1 96 ? -5.674 -5.491 11.638 1.00 80.12 96 ALA A CA 1
ATOM 726 C C . ALA A 1 96 ? -4.747 -6.708 11.533 1.00 80.12 96 ALA A C 1
ATOM 728 O O . ALA A 1 96 ? -5.227 -7.829 11.428 1.00 80.12 96 ALA A O 1
ATOM 729 N N . LEU A 1 97 ? -3.432 -6.522 11.654 1.00 79.44 97 LEU A N 1
ATOM 730 C CA . LEU A 1 97 ? -2.463 -7.620 11.658 1.00 79.44 97 LEU A CA 1
ATOM 731 C C . LEU A 1 97 ? -2.674 -8.571 12.840 1.00 79.44 97 LEU A C 1
ATOM 733 O O . LEU A 1 97 ? -2.607 -9.781 12.662 1.00 79.44 97 LEU A O 1
ATOM 737 N N . ARG A 1 98 ? -2.964 -8.039 14.035 1.00 78.44 98 ARG A N 1
ATOM 738 C CA . ARG A 1 98 ? -3.231 -8.855 15.233 1.00 78.44 98 ARG A CA 1
ATOM 739 C C . ARG A 1 98 ? -4.544 -9.623 15.157 1.00 78.44 98 ARG A C 1
ATOM 741 O O . ARG A 1 98 ? -4.617 -10.721 15.691 1.00 78.44 98 ARG A O 1
ATOM 748 N N . ALA A 1 99 ? -5.565 -9.025 14.552 1.00 79.75 99 ALA A N 1
ATOM 749 C CA . ALA A 1 99 ? -6.856 -9.671 14.347 1.00 79.75 99 ALA A CA 1
ATOM 750 C C . ALA A 1 99 ? -6.845 -10.654 13.165 1.00 79.75 99 ALA A C 1
ATOM 752 O O . ALA A 1 99 ? -7.727 -11.489 13.079 1.00 79.75 99 ALA A O 1
ATOM 753 N N . GLY A 1 100 ? -5.859 -10.562 12.269 1.00 74.31 100 GLY A N 1
ATOM 754 C CA . GLY A 1 100 ? -5.885 -11.216 10.965 1.00 74.31 100 GLY A CA 1
ATOM 755 C C . GLY A 1 100 ? -6.482 -10.276 9.916 1.00 74.31 100 GLY A C 1
ATOM 756 O O . GLY A 1 100 ? -7.646 -9.894 9.986 1.00 74.31 100 GLY A O 1
ATOM 757 N N . LEU A 1 101 ? -5.683 -9.898 8.912 1.00 70.00 101 LEU A N 1
ATOM 758 C CA . LEU A 1 101 ? -6.052 -8.895 7.895 1.00 70.00 101 LEU A CA 1
ATOM 759 C C . LEU A 1 101 ? -7.344 -9.219 7.124 1.00 70.00 101 LEU A C 1
ATOM 761 O O . LEU A 1 101 ? -7.989 -8.301 6.630 1.00 70.00 101 LEU A O 1
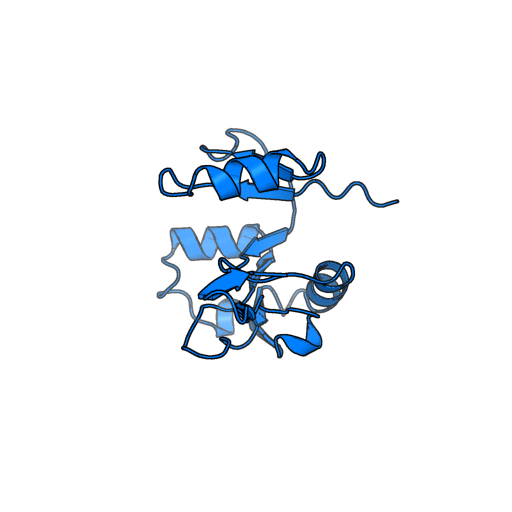ATOM 765 N N . GLY A 1 102 ? -7.701 -10.500 7.003 1.00 63.59 102 GLY A N 1
ATOM 766 C CA . GLY A 1 102 ? -8.932 -10.953 6.346 1.00 63.59 102 GLY A CA 1
ATOM 767 C C . GLY A 1 102 ? -10.148 -11.061 7.270 1.00 63.59 102 GLY A C 1
ATOM 768 O O . GLY A 1 102 ? -11.243 -11.318 6.784 1.00 63.59 102 GLY A O 1
ATOM 769 N N . GLU A 1 103 ? -9.965 -10.883 8.579 1.00 61.88 103 GLU A N 1
ATOM 770 C CA . GLU A 1 103 ? -11.019 -11.030 9.592 1.00 61.88 103 GLU A CA 1
ATOM 771 C C . GLU A 1 103 ? -11.563 -9.681 10.076 1.00 61.88 103 GLU A C 1
ATOM 773 O O . GLU A 1 103 ? -12.577 -9.630 10.774 1.00 61.88 103 GLU A O 1
ATOM 778 N N . VAL A 1 104 ? -10.914 -8.571 9.706 1.00 65.75 104 VAL A N 1
ATOM 779 C CA . VAL A 1 104 ? -11.403 -7.235 10.051 1.00 65.75 104 VAL A CA 1
ATOM 780 C C . VAL A 1 104 ? -12.390 -6.752 9.004 1.00 65.75 104 VAL A C 1
ATOM 782 O O . VAL A 1 104 ? -12.047 -6.600 7.835 1.00 65.75 104 VAL A O 1
ATOM 785 N N . ASP A 1 105 ? -13.601 -6.455 9.465 1.00 67.75 105 ASP A N 1
ATOM 786 C CA . ASP A 1 105 ? -14.644 -5.835 8.659 1.00 67.75 105 ASP A CA 1
ATOM 787 C C . ASP A 1 105 ? -14.131 -4.522 8.010 1.00 67.75 105 ASP A C 1
ATOM 789 O O . ASP A 1 105 ? -13.667 -3.621 8.731 1.00 67.75 105 ASP A O 1
ATOM 793 N N . PRO A 1 106 ? -14.199 -4.387 6.670 1.00 66.00 106 PRO A N 1
ATOM 794 C CA . PRO A 1 106 ? -13.808 -3.174 5.950 1.00 66.00 106 PRO A CA 1
ATOM 795 C C . PRO A 1 106 ? -14.492 -1.902 6.473 1.00 66.00 106 PRO A C 1
ATOM 797 O O . PRO A 1 106 ? -13.871 -0.835 6.531 1.00 66.00 106 PRO A O 1
ATOM 800 N N . ASP A 1 107 ? -15.738 -2.003 6.941 1.00 65.94 107 ASP A N 1
ATOM 801 C CA . ASP A 1 107 ? -16.487 -0.857 7.461 1.00 65.94 107 ASP A CA 1
ATOM 802 C C . ASP A 1 107 ? -15.927 -0.375 8.810 1.00 65.94 107 ASP A C 1
ATOM 804 O O . ASP A 1 107 ? -15.980 0.813 9.142 1.00 65.94 107 ASP A O 1
ATOM 808 N N . VAL A 1 108 ? -15.298 -1.272 9.576 1.00 69.44 108 VAL A N 1
ATOM 809 C CA . VAL A 1 108 ? -14.639 -0.957 10.856 1.00 69.44 108 VAL A CA 1
ATOM 810 C C . VAL A 1 108 ? -13.262 -0.318 10.638 1.00 69.44 108 VAL A C 1
ATOM 812 O O . VAL A 1 108 ? -12.793 0.487 11.463 1.00 69.44 108 VAL A O 1
ATOM 815 N N . LEU A 1 109 ? -12.615 -0.642 9.516 1.00 74.69 109 LEU A N 1
ATOM 816 C CA . LEU A 1 109 ? -11.364 -0.018 9.092 1.00 74.69 109 LEU A CA 1
ATOM 817 C C . LEU A 1 109 ? -11.583 1.424 8.633 1.00 74.69 109 LEU A C 1
ATOM 819 O O . LEU A 1 109 ? -10.703 2.259 8.852 1.00 74.69 109 LEU A O 1
ATOM 823 N N . GLY A 1 110 ? -12.753 1.744 8.076 1.00 82.62 110 GLY A N 1
ATOM 824 C CA . GLY A 1 110 ? -13.000 3.054 7.486 1.00 82.62 110 GLY A CA 1
ATOM 825 C C . GLY A 1 110 ? -12.132 3.227 6.246 1.00 82.62 110 GLY A C 1
ATOM 826 O O . GLY A 1 110 ? -11.193 4.029 6.234 1.00 82.62 110 GLY A O 1
ATOM 827 N N . GLU A 1 111 ? -12.387 2.392 5.245 1.00 86.56 111 GLU A N 1
ATOM 828 C CA . GLU A 1 111 ? -11.617 2.362 4.007 1.00 86.56 111 GLU A CA 1
ATOM 829 C C . GLU A 1 111 ? -12.065 3.442 3.023 1.00 86.56 111 GLU A C 1
ATOM 831 O O . GLU A 1 111 ? -13.251 3.746 2.882 1.00 86.56 111 GLU A O 1
ATOM 836 N N . HIS A 1 112 ? -11.103 3.997 2.293 1.00 88.25 112 HIS A N 1
ATOM 837 C CA . HIS A 1 112 ? -11.366 4.854 1.151 1.00 88.25 112 HIS A CA 1
ATOM 838 C C . HIS A 1 112 ? -10.608 4.350 -0.072 1.00 88.25 112 HIS A C 1
ATOM 840 O O . HIS A 1 112 ? -9.383 4.223 -0.051 1.00 88.25 112 HIS A O 1
ATOM 846 N N . TRP A 1 113 ? -11.351 4.068 -1.138 1.00 88.56 113 TRP A N 1
ATOM 847 C CA . TRP A 1 113 ? -10.817 3.522 -2.377 1.00 88.56 113 TRP A CA 1
ATOM 848 C C . TRP A 1 113 ? -10.626 4.625 -3.411 1.00 88.56 113 TRP A C 1
ATOM 850 O O . TRP A 1 113 ? -11.542 5.401 -3.681 1.00 88.56 113 TRP A O 1
ATOM 860 N N . VAL A 1 114 ? -9.443 4.668 -4.016 1.00 89.25 114 VAL A N 1
ATOM 861 C CA . VAL A 1 114 ? -9.091 5.632 -5.063 1.00 89.25 114 VAL A CA 1
ATOM 862 C C . VAL A 1 114 ? -8.454 4.939 -6.259 1.00 89.25 114 VAL A C 1
ATOM 864 O O . VAL A 1 114 ? -7.991 3.802 -6.185 1.00 89.25 114 VAL A O 1
ATOM 867 N N . THR A 1 115 ? -8.433 5.617 -7.402 1.00 86.94 115 THR A N 1
ATOM 868 C CA . THR A 1 115 ? -7.689 5.115 -8.563 1.00 86.94 115 THR A CA 1
ATOM 869 C C . THR A 1 115 ? -6.189 5.323 -8.361 1.00 86.94 115 THR A C 1
ATOM 871 O O . THR A 1 115 ? -5.774 6.292 -7.726 1.00 86.94 115 THR A O 1
ATOM 874 N N . GLU A 1 116 ? -5.365 4.457 -8.952 1.00 84.94 116 GLU A N 1
ATOM 875 C CA . GLU A 1 116 ? -3.903 4.627 -8.985 1.00 84.94 116 GLU A CA 1
ATOM 876 C C . GLU A 1 116 ? -3.509 6.000 -9.542 1.00 84.94 116 GLU A C 1
ATOM 878 O O . GLU A 1 116 ? -2.705 6.710 -8.944 1.00 84.94 116 GLU A O 1
ATOM 883 N N . LYS A 1 117 ? -4.185 6.441 -10.612 1.00 83.69 117 LYS A N 1
ATOM 884 C CA . LYS A 1 117 ? -3.994 7.768 -11.209 1.00 83.69 117 LYS A CA 1
ATOM 885 C C . LYS A 1 117 ? -4.277 8.912 -10.231 1.00 83.69 117 LYS A C 1
ATOM 887 O O . LYS A 1 117 ? -3.564 9.907 -10.255 1.00 83.69 117 LYS A O 1
ATOM 892 N N . ALA A 1 118 ? -5.300 8.794 -9.383 1.00 83.69 118 ALA A N 1
ATOM 893 C CA . ALA A 1 118 ? -5.618 9.828 -8.394 1.00 83.69 118 ALA A CA 1
ATOM 894 C C . ALA A 1 118 ? -4.530 9.967 -7.319 1.00 83.69 118 ALA A C 1
ATOM 896 O O . ALA A 1 118 ? -4.360 11.047 -6.761 1.00 83.69 118 ALA A O 1
ATOM 897 N N . LEU A 1 119 ? -3.782 8.892 -7.056 1.00 81.75 119 LEU A N 1
ATOM 898 C CA . LEU A 1 119 ? -2.619 8.905 -6.177 1.00 81.75 119 LEU A CA 1
ATOM 899 C C . LEU A 1 119 ? -1.296 9.103 -6.922 1.00 81.75 119 LEU A C 1
ATOM 901 O O . LEU A 1 119 ? -0.261 9.044 -6.275 1.00 81.75 119 LEU A O 1
ATOM 905 N N . GLY A 1 120 ? -1.282 9.337 -8.238 1.00 81.19 120 GLY A N 1
ATOM 906 C CA . GLY A 1 120 ? -0.030 9.441 -9.004 1.00 81.19 120 GLY A CA 1
ATOM 907 C C . GLY A 1 120 ? 0.809 8.158 -8.947 1.00 81.19 120 GLY A C 1
ATOM 908 O O . GLY A 1 120 ? 2.034 8.215 -8.935 1.00 81.19 120 GLY A O 1
ATOM 909 N N . VAL A 1 121 ? 0.155 6.999 -8.825 1.00 81.00 121 VAL A N 1
ATOM 910 C CA . VAL A 1 121 ? 0.814 5.691 -8.865 1.00 81.00 121 VAL A CA 1
ATOM 911 C C . VAL A 1 121 ? 0.974 5.281 -10.319 1.00 81.00 121 VAL A C 1
ATOM 913 O O . VAL A 1 121 ? 0.014 5.297 -11.095 1.00 81.00 121 VAL A O 1
ATOM 916 N N . THR A 1 122 ? 2.187 4.890 -10.681 1.00 80.00 122 THR A N 1
ATOM 917 C CA . THR A 1 122 ? 2.515 4.342 -11.995 1.00 80.00 122 THR A CA 1
ATOM 918 C C . THR A 1 122 ? 3.203 2.994 -11.836 1.00 80.00 122 THR A C 1
ATOM 920 O O . THR A 1 122 ? 3.781 2.702 -10.794 1.00 80.00 122 THR A O 1
ATOM 923 N N . HIS A 1 123 ? 3.127 2.154 -12.865 1.00 72.06 123 HIS A N 1
ATOM 924 C CA . HIS A 1 123 ? 3.836 0.876 -12.908 1.00 72.06 123 HIS A CA 1
ATOM 925 C C . HIS A 1 123 ? 4.816 0.910 -14.084 1.00 72.06 123 HIS A C 1
ATOM 927 O O . HIS A 1 123 ? 4.392 1.261 -15.192 1.00 72.06 123 HIS A O 1
ATOM 933 N N . PRO A 1 124 ? 6.098 0.553 -13.893 1.00 63.16 124 PRO A N 1
ATOM 934 C CA . PRO A 1 124 ? 7.072 0.465 -14.954 1.00 63.16 124 PRO A CA 1
ATOM 935 C C . PRO A 1 124 ? 6.611 -0.654 -15.875 1.00 63.16 124 PRO A C 1
ATOM 937 O O . PRO A 1 124 ? 6.577 -1.830 -15.511 1.00 63.16 124 PRO A O 1
ATOM 940 N N . GLN A 1 125 ? 6.204 -0.278 -17.080 1.00 62.47 125 GLN A N 1
ATOM 941 C CA . GLN A 1 125 ? 5.889 -1.259 -18.099 1.00 62.47 125 GLN A CA 1
ATOM 942 C C . GLN A 1 125 ? 7.214 -1.799 -18.633 1.00 62.47 125 GLN A C 1
ATOM 944 O O . GLN A 1 125 ? 7.998 -1.009 -19.169 1.00 62.47 125 GLN A O 1
ATOM 949 N N . PRO A 1 126 ? 7.492 -3.110 -18.511 1.00 57.59 126 PRO A N 1
ATOM 950 C CA . PRO A 1 126 ? 8.683 -3.680 -19.113 1.00 57.59 126 PRO A CA 1
ATOM 951 C C . PRO A 1 126 ? 8.620 -3.426 -20.619 1.00 57.59 126 PRO A C 1
ATOM 953 O O . PRO A 1 126 ? 7.736 -3.923 -21.318 1.00 57.59 126 PRO A O 1
ATOM 956 N N . ARG A 1 127 ? 9.546 -2.612 -21.127 1.00 50.75 127 ARG A N 1
ATOM 957 C CA . ARG A 1 127 ? 9.719 -2.406 -22.562 1.00 50.75 127 ARG A CA 1
ATOM 958 C C . ARG A 1 127 ? 10.766 -3.383 -23.058 1.00 50.75 127 ARG A C 1
ATOM 960 O O . ARG A 1 127 ? 11.880 -3.415 -22.543 1.00 50.75 127 ARG A O 1
ATOM 967 N N . LEU A 1 128 ? 10.401 -4.159 -24.072 1.00 51.50 128 LEU A N 1
ATOM 968 C CA . LEU A 1 128 ? 11.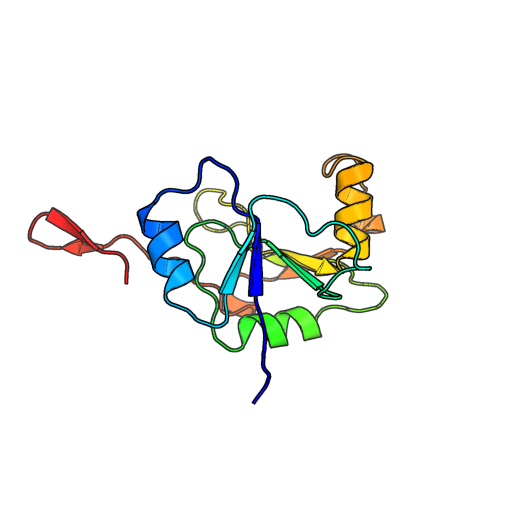363 -4.904 -24.871 1.00 51.50 128 LEU A CA 1
ATOM 969 C C . LEU A 1 128 ? 12.021 -3.927 -25.839 1.00 51.50 128 LEU A C 1
ATOM 971 O O . LEU A 1 128 ? 11.342 -3.306 -26.661 1.00 51.50 128 LEU A O 1
ATOM 975 N N . THR A 1 129 ? 13.337 -3.772 -25.742 1.00 64.12 129 THR A N 1
ATOM 976 C CA . THR A 1 129 ? 14.079 -3.072 -26.788 1.00 64.12 129 THR A CA 1
ATOM 977 C C . THR A 1 129 ? 14.055 -3.898 -28.075 1.00 64.12 129 THR A C 1
ATOM 979 O O . THR A 1 129 ? 13.871 -5.119 -28.031 1.00 64.12 129 THR A O 1
ATOM 982 N N . PRO A 1 130 ? 14.328 -3.281 -29.238 1.00 58.53 130 PRO A N 1
ATOM 983 C CA . PRO A 1 130 ? 14.540 -4.023 -30.481 1.00 58.53 130 PRO A CA 1
ATOM 984 C C . PRO A 1 130 ? 15.654 -5.082 -30.389 1.00 58.53 130 PRO A C 1
ATOM 986 O O . PRO A 1 130 ? 15.685 -5.994 -31.208 1.00 58.53 130 PRO A O 1
ATOM 989 N N . GLN A 1 131 ? 16.556 -4.984 -29.401 1.00 74.56 131 GLN A N 1
ATOM 990 C CA . GLN A 1 131 ? 17.602 -5.980 -29.134 1.00 74.56 131 GLN A CA 1
ATOM 991 C C . GLN A 1 131 ? 17.153 -7.123 -28.203 1.00 74.56 131 GLN A C 1
ATOM 993 O O . GLN A 1 131 ? 17.975 -7.951 -27.821 1.00 74.56 131 GLN A O 1
ATOM 998 N N . GLY A 1 132 ? 15.878 -7.177 -27.807 1.00 52.50 132 GLY A N 1
ATOM 999 C CA . GLY A 1 132 ? 15.350 -8.212 -26.913 1.00 52.50 132 GLY A CA 1
ATOM 1000 C C . GLY A 1 132 ? 15.716 -8.029 -25.436 1.00 52.50 132 GLY A C 1
ATOM 1001 O O . GLY A 1 132 ? 15.498 -8.941 -24.643 1.00 52.50 132 GLY A O 1
ATOM 1002 N N . MET A 1 133 ? 16.249 -6.868 -25.041 1.00 54.25 133 MET A N 1
ATOM 1003 C CA . MET A 1 133 ? 16.478 -6.548 -23.630 1.00 54.25 133 MET A CA 1
ATOM 1004 C C . MET A 1 133 ? 15.195 -6.038 -22.980 1.00 54.25 133 MET A C 1
ATOM 1006 O O . MET A 1 133 ? 14.491 -5.209 -23.554 1.00 54.25 133 MET A O 1
ATOM 1010 N N . VAL A 1 134 ? 14.921 -6.491 -21.758 1.00 55.78 134 VAL A N 1
ATOM 1011 C CA . VAL A 1 134 ? 13.852 -5.936 -20.924 1.00 55.78 134 VAL A CA 1
ATOM 1012 C C . VAL A 1 134 ? 14.398 -4.715 -20.191 1.00 55.78 134 VAL A C 1
ATOM 1014 O O . VAL A 1 134 ? 15.376 -4.820 -19.455 1.00 55.78 134 VAL A O 1
ATOM 1017 N N . THR A 1 135 ? 13.770 -3.559 -20.394 1.00 50.72 135 THR A N 1
ATOM 1018 C CA . THR A 1 135 ? 14.090 -2.320 -19.675 1.00 50.72 135 THR A CA 1
ATOM 1019 C C . THR A 1 135 ? 12.868 -1.854 -18.904 1.00 50.72 135 THR A C 1
ATOM 1021 O O . THR A 1 135 ? 11.771 -1.798 -19.466 1.00 50.72 135 THR A O 1
ATOM 1024 N N . THR A 1 136 ? 13.066 -1.469 -17.654 1.00 47.31 136 THR A N 1
ATOM 1025 C CA . THR A 1 136 ? 12.086 -0.770 -16.823 1.00 47.31 136 THR A CA 1
ATOM 1026 C C . THR A 1 136 ? 12.620 0.638 -16.595 1.00 47.31 136 THR A C 1
ATOM 1028 O O . THR A 1 136 ? 13.662 0.785 -15.959 1.00 47.31 136 THR A O 1
ATOM 1031 N N . TRP A 1 137 ? 11.952 1.642 -17.163 1.00 47.94 137 TRP A N 1
ATOM 1032 C CA . TRP A 1 137 ? 12.166 3.059 -16.860 1.00 47.94 137 TRP A CA 1
ATOM 1033 C C . TRP A 1 137 ? 10.876 3.616 -16.278 1.00 47.94 137 TRP A C 1
ATOM 1035 O O . TRP A 1 137 ? 9.807 3.254 -16.830 1.00 47.94 137 TRP A O 1
#

Sequence (137 aa):
VTDLAVTVMAGDDLPQWLRDYVAADPRVELVTERPAGSGFPSPFTVVVPPGAVLEPTSLSTGLGLLSERVRVVRTLPGWAGARGVEIWRTRTLERALRAGLGEVDPDVLGEHWVTEKALGVTHPQPRLTPQGMVTTW

Radius of gyration: 16.35 Å; chains: 1; bounding box: 38×34×52 Å